Protein AF-A0A416VU98-F1 (afdb_monomer_lite)

pLDDT: mean 86.97, std 13.3, range [43.5, 97.88]

Foldseek 3Di:
DVVVVVVVCVVPHDPCLVVFFDDKDKDKDADCDDPRHRFIKIKIFGAGDVVVDAFCDRTQKIWIAGPVPRDTAKIAGSNGDIDGPVRSVVVVVVVVVVVVVVPPPPPDPDDD

Sequence (112 aa):
MLESAKKIILEFGDERYYTEHINVKISRIISPEGANKGRAFYKLTYEYDTTKYKLEWNYLVEVYFWEDTGAIEYIAFGNGSSLAKENMEAIRDKQKKKNFVSKVPFKSFLNK

Secondary structure (DSSP, 8-state):
-HHHHHHHHHHHS-THHHHHEEEEEEEEEE--SSTTTT-EEEEEEEEE-TTT---SSSSSEEEEEETTT--EEEEEETTS-EEEHHHHHHHHHHHHHHHHHHHS-STTS---

Structure (mmCIF, N/CA/C/O backbone):
data_AF-A0A416VU98-F1
#
_entry.id   AF-A0A416VU98-F1
#
loop_
_atom_site.group_PDB
_atom_site.id
_atom_site.type_symbol
_atom_site.label_atom_id
_atom_site.label_alt_id
_atom_site.label_comp_id
_atom_site.label_asym_id
_atom_site.label_entity_id
_atom_site.label_seq_id
_atom_site.pdbx_PDB_ins_code
_atom_site.Cartn_x
_atom_site.Cartn_y
_atom_site.Cartn_z
_atom_site.occupancy
_atom_site.B_iso_or_equiv
_atom_site.auth_seq_id
_atom_site.auth_comp_id
_atom_site.auth_asym_id
_atom_site.auth_atom_id
_atom_site.pdbx_PDB_model_num
ATOM 1 N N . MET A 1 1 ? -5.023 -6.680 -6.941 1.00 87.69 1 MET A N 1
ATOM 2 C CA . MET A 1 1 ? -4.583 -5.467 -6.218 1.00 87.69 1 MET A CA 1
ATOM 3 C C . MET A 1 1 ? -5.320 -5.292 -4.893 1.00 87.69 1 MET A C 1
ATOM 5 O O . MET A 1 1 ? -4.685 -5.497 -3.872 1.00 87.69 1 MET A O 1
ATOM 9 N N . LEU A 1 2 ? -6.632 -5.006 -4.873 1.00 90.44 2 LEU A N 1
ATOM 10 C CA . LEU A 1 2 ? -7.385 -4.798 -3.618 1.00 90.44 2 LEU A CA 1
ATOM 11 C C . LEU A 1 2 ? -7.318 -5.994 -2.652 1.00 90.44 2 LEU A C 1
ATOM 13 O O . LEU A 1 2 ? -7.036 -5.809 -1.475 1.00 90.44 2 LEU A O 1
ATOM 17 N N . GLU A 1 3 ? -7.490 -7.222 -3.143 1.00 90.50 3 GLU A N 1
ATOM 18 C CA . GLU A 1 3 ? -7.363 -8.426 -2.301 1.00 90.50 3 GLU A CA 1
ATOM 19 C C . GLU A 1 3 ? -5.934 -8.638 -1.775 1.00 90.50 3 GLU A C 1
ATOM 21 O O . GLU A 1 3 ? -5.725 -9.034 -0.630 1.00 90.50 3 GLU A O 1
ATOM 26 N N . SER A 1 4 ? -4.926 -8.307 -2.583 1.00 91.94 4 SER A N 1
ATOM 27 C CA . SER A 1 4 ? -3.522 -8.340 -2.165 1.00 91.94 4 SER A CA 1
ATOM 28 C C . SER A 1 4 ? -3.235 -7.294 -1.079 1.00 91.94 4 SER A C 1
ATOM 30 O O . SER A 1 4 ? -2.534 -7.606 -0.119 1.00 91.94 4 SER A O 1
ATOM 32 N N . ALA A 1 5 ? -3.813 -6.089 -1.199 1.00 91.38 5 ALA A N 1
ATOM 33 C CA . ALA A 1 5 ? -3.762 -5.046 -0.172 1.00 91.38 5 ALA A CA 1
ATOM 34 C C . ALA A 1 5 ? -4.404 -5.529 1.136 1.00 91.38 5 ALA A C 1
ATOM 36 O O . ALA A 1 5 ? -3.772 -5.502 2.184 1.00 91.38 5 ALA A O 1
ATOM 37 N N . LYS A 1 6 ? -5.625 -6.063 1.078 1.00 89.69 6 LYS A N 1
ATOM 38 C CA . LYS A 1 6 ? -6.308 -6.625 2.253 1.00 89.69 6 LYS A CA 1
ATOM 39 C C . LYS A 1 6 ? -5.448 -7.658 2.982 1.00 89.69 6 LYS A C 1
ATOM 41 O O . LYS A 1 6 ? -5.270 -7.585 4.198 1.00 89.69 6 LYS A O 1
ATOM 46 N N . LYS A 1 7 ? -4.859 -8.591 2.229 1.00 90.56 7 LYS A N 1
ATOM 47 C CA . LYS A 1 7 ? -4.010 -9.646 2.788 1.00 90.56 7 LYS A CA 1
ATOM 48 C C . LYS A 1 7 ? -2.762 -9.092 3.476 1.00 90.56 7 LYS A C 1
ATOM 50 O O . LYS A 1 7 ? -2.456 -9.530 4.578 1.00 90.56 7 LYS A O 1
ATOM 55 N N . ILE A 1 8 ? -2.054 -8.145 2.852 1.00 91.31 8 ILE A N 1
ATOM 56 C CA . ILE A 1 8 ? -0.831 -7.581 3.445 1.00 91.31 8 ILE A CA 1
ATOM 57 C C . ILE A 1 8 ? -1.142 -6.762 4.701 1.00 91.31 8 ILE A C 1
ATOM 59 O O . ILE A 1 8 ? -0.391 -6.800 5.671 1.00 91.31 8 ILE A O 1
ATOM 63 N N . ILE A 1 9 ? -2.284 -6.076 4.711 1.00 91.25 9 ILE A N 1
ATOM 64 C CA . ILE A 1 9 ? -2.717 -5.271 5.849 1.00 91.25 9 ILE A CA 1
ATOM 65 C C . ILE A 1 9 ? -3.070 -6.161 7.039 1.00 91.25 9 ILE A C 1
ATOM 67 O O . ILE A 1 9 ? -2.660 -5.853 8.149 1.00 91.25 9 ILE A O 1
ATOM 71 N N . LEU A 1 10 ? -3.742 -7.294 6.815 1.00 88.25 10 LEU A N 1
ATOM 72 C CA . LEU A 1 10 ? -3.984 -8.293 7.867 1.00 88.25 10 LEU A CA 1
ATOM 73 C C . LEU A 1 10 ? -2.704 -8.918 8.407 1.00 88.25 10 LEU A C 1
ATOM 75 O O . LEU A 1 10 ? -2.643 -9.307 9.567 1.00 88.25 10 LEU A O 1
ATOM 79 N N . GLU A 1 11 ? -1.711 -9.092 7.543 1.00 90.56 11 GLU A N 1
ATOM 80 C CA . GLU A 1 11 ? -0.481 -9.781 7.907 1.00 90.56 11 GLU A CA 1
ATOM 81 C C . GLU A 1 11 ? 0.426 -8.925 8.802 1.00 90.56 11 GLU A C 1
ATOM 83 O O . GLU A 1 11 ? 1.089 -9.464 9.687 1.00 90.56 11 GLU A O 1
ATOM 88 N N . PHE A 1 12 ? 0.463 -7.609 8.571 1.00 89.38 12 PHE A N 1
ATOM 89 C CA . PHE A 1 12 ? 1.406 -6.697 9.232 1.00 89.38 12 PHE A CA 1
ATOM 90 C C . PHE A 1 12 ? 0.757 -5.597 10.073 1.00 89.38 12 PHE A C 1
ATOM 92 O O . PHE A 1 12 ? 1.444 -4.957 10.867 1.00 89.38 12 PHE A O 1
ATOM 99 N N . GLY A 1 13 ? -0.530 -5.347 9.866 1.00 81.19 13 GLY A N 1
ATOM 100 C CA . GLY A 1 13 ? -1.290 -4.297 10.520 1.00 81.19 13 GLY A CA 1
ATOM 101 C C . GLY A 1 13 ? -2.240 -4.819 11.585 1.00 81.19 13 GLY A C 1
ATOM 102 O O . GLY A 1 13 ? -2.148 -5.948 12.058 1.00 81.19 13 GLY A O 1
ATOM 103 N N . ASP A 1 14 ? -3.164 -3.945 11.956 1.00 71.00 14 ASP A N 1
ATOM 104 C CA . ASP A 1 14 ? -4.186 -4.185 12.966 1.00 71.00 14 ASP A CA 1
ATOM 105 C C . ASP A 1 14 ? -5.558 -4.387 12.296 1.00 71.00 14 ASP A C 1
ATOM 107 O O . ASP A 1 14 ? -5.850 -3.791 11.253 1.00 71.00 14 ASP A O 1
ATOM 111 N N . GLU A 1 15 ? -6.410 -5.216 12.901 1.00 71.94 15 GLU A N 1
ATOM 112 C CA . GLU A 1 15 ? -7.771 -5.503 12.437 1.00 71.94 15 GLU A CA 1
ATOM 113 C C . GLU A 1 15 ? -8.665 -4.261 12.314 1.00 71.94 15 GLU A C 1
ATOM 115 O O . GLU A 1 15 ? -9.572 -4.266 11.477 1.00 71.94 15 GLU A O 1
ATOM 120 N N . ARG A 1 16 ? -8.368 -3.180 13.057 1.00 70.12 16 ARG A N 1
ATOM 121 C CA . ARG A 1 16 ? -9.046 -1.869 12.966 1.00 70.12 16 ARG A CA 1
ATOM 122 C C . ARG A 1 16 ? -9.163 -1.350 11.536 1.00 70.12 16 ARG A C 1
ATOM 124 O O . ARG A 1 16 ? -10.104 -0.637 11.203 1.00 70.12 16 ARG A O 1
ATOM 131 N N . TYR A 1 17 ? -8.255 -1.764 10.655 1.00 70.25 17 TYR A N 1
ATOM 132 C CA . TYR A 1 17 ? -8.371 -1.509 9.226 1.00 70.25 17 TYR A CA 1
ATOM 133 C C . TYR A 1 17 ? -9.724 -1.945 8.623 1.00 70.25 17 TYR A C 1
ATOM 135 O O . TYR A 1 17 ? -10.297 -1.216 7.816 1.00 70.25 17 TYR A O 1
ATOM 143 N N . TYR A 1 18 ? -10.269 -3.106 8.995 1.00 64.75 18 TYR A N 1
ATOM 144 C CA . TYR A 1 18 ? -11.523 -3.612 8.417 1.00 64.75 18 TYR A CA 1
ATOM 145 C C . TYR A 1 18 ? -12.760 -2.939 8.986 1.00 64.75 18 TYR A C 1
ATOM 147 O O . TYR A 1 18 ? -13.757 -2.819 8.279 1.00 64.75 18 TYR A O 1
ATOM 155 N N . THR A 1 19 ? -12.703 -2.528 10.247 1.00 76.56 19 THR A N 1
ATOM 156 C CA . THR A 1 19 ? -13.858 -1.995 10.970 1.00 76.56 19 THR A CA 1
ATOM 157 C C . THR A 1 19 ? -13.977 -0.479 10.854 1.00 76.56 19 THR A C 1
ATOM 159 O O . THR A 1 19 ? -15.075 0.047 11.023 1.00 76.56 19 THR A O 1
ATOM 162 N N . GLU A 1 20 ? -12.882 0.224 10.545 1.00 81.88 20 GLU A N 1
ATOM 163 C CA . GLU A 1 20 ? -12.838 1.689 10.609 1.00 81.88 20 GLU A CA 1
ATOM 164 C C . GLU A 1 20 ? -12.540 2.385 9.274 1.00 81.88 20 GLU A C 1
ATOM 166 O O . GLU A 1 20 ? -12.688 3.609 9.196 1.00 81.88 20 GLU A O 1
ATOM 171 N N . HIS A 1 21 ? -12.154 1.657 8.215 1.00 84.06 21 HIS A N 1
ATOM 172 C CA . HIS A 1 21 ? -11.996 2.296 6.907 1.00 84.06 21 HIS A CA 1
ATOM 173 C C . HIS A 1 21 ? -13.354 2.737 6.354 1.00 84.06 21 HIS A C 1
ATOM 175 O O . HIS A 1 21 ? -14.331 1.989 6.372 1.00 84.06 21 HIS A O 1
ATOM 181 N N . ILE A 1 22 ? -13.403 3.957 5.826 1.00 89.56 22 ILE A N 1
ATOM 182 C CA . ILE A 1 22 ? -14.635 4.546 5.281 1.00 89.56 22 ILE A CA 1
ATOM 183 C C . ILE A 1 22 ? -14.639 4.576 3.753 1.00 89.56 22 ILE A C 1
ATOM 185 O O . ILE A 1 22 ? -15.699 4.633 3.135 1.00 89.56 22 ILE A O 1
ATOM 189 N N . ASN A 1 23 ? -13.455 4.562 3.138 1.00 92.12 23 ASN A N 1
ATOM 190 C CA . ASN A 1 23 ? -13.295 4.680 1.696 1.00 92.12 23 ASN A CA 1
ATOM 191 C C . ASN A 1 23 ? -11.914 4.180 1.245 1.00 92.12 23 ASN A C 1
ATOM 193 O O . ASN A 1 23 ? -10.969 4.118 2.036 1.00 92.12 23 ASN A O 1
ATOM 197 N N . VAL A 1 24 ? -11.796 3.864 -0.046 1.00 93.62 24 VAL A N 1
ATOM 198 C CA . VAL A 1 24 ? -10.537 3.493 -0.697 1.00 93.62 24 VAL A CA 1
ATOM 199 C C . VAL A 1 24 ? -10.340 4.356 -1.936 1.00 93.62 24 VAL A C 1
ATOM 201 O O . VAL A 1 24 ? -11.097 4.262 -2.901 1.00 93.62 24 VAL A O 1
ATOM 204 N N . LYS A 1 25 ? -9.288 5.173 -1.937 1.00 96.31 25 LYS A N 1
ATOM 205 C CA . LYS A 1 25 ? -8.860 5.944 -3.107 1.00 96.31 25 LYS A CA 1
ATOM 206 C C . LYS A 1 25 ? -7.722 5.226 -3.811 1.00 96.31 25 LYS A C 1
ATOM 208 O O . LYS A 1 25 ? -6.776 4.776 -3.173 1.00 96.31 25 LYS A O 1
ATOM 213 N N . ILE A 1 26 ? -7.797 5.149 -5.135 1.00 97.00 26 ILE A N 1
ATOM 214 C CA . ILE A 1 26 ? -6.750 4.560 -5.972 1.00 97.00 26 ILE A CA 1
ATOM 215 C C . ILE A 1 26 ? -6.186 5.666 -6.852 1.00 97.00 26 ILE A C 1
ATOM 217 O O . ILE A 1 26 ? -6.923 6.310 -7.592 1.00 97.00 26 ILE A O 1
ATOM 221 N N . SER A 1 27 ? -4.880 5.893 -6.766 1.00 97.69 27 SER A N 1
ATOM 222 C CA . SER A 1 27 ? -4.163 6.854 -7.605 1.00 97.69 27 SER A CA 1
ATOM 223 C C . SER A 1 27 ? -3.079 6.139 -8.395 1.00 97.69 27 SER A C 1
ATOM 225 O O . SER A 1 27 ? -2.284 5.401 -7.821 1.00 97.69 27 SER A O 1
ATOM 227 N N . ARG A 1 28 ? -3.025 6.373 -9.706 1.00 97.38 28 ARG A N 1
ATOM 228 C CA . ARG A 1 28 ? -1.908 5.942 -10.551 1.00 97.38 28 ARG A CA 1
ATOM 229 C C . ARG A 1 28 ? -0.883 7.067 -10.618 1.00 97.38 28 ARG A C 1
ATOM 231 O O . ARG A 1 28 ? -1.240 8.193 -10.954 1.00 97.38 28 ARG A O 1
ATOM 238 N N . ILE A 1 29 ? 0.372 6.770 -10.307 1.00 97.56 29 ILE A N 1
ATOM 239 C CA . ILE A 1 29 ? 1.450 7.756 -10.206 1.00 97.56 29 ILE A CA 1
ATOM 240 C C . ILE A 1 29 ? 2.631 7.274 -11.048 1.00 97.56 29 ILE A C 1
ATOM 242 O O . ILE A 1 29 ? 2.991 6.100 -11.007 1.00 97.56 29 ILE A O 1
ATOM 246 N N . ILE A 1 30 ? 3.234 8.179 -11.819 1.00 97.44 30 ILE A N 1
ATOM 247 C CA . ILE A 1 30 ? 4.507 7.925 -12.500 1.00 97.44 30 ILE A CA 1
ATOM 248 C C . ILE A 1 30 ? 5.632 8.348 -11.563 1.00 97.44 30 ILE A C 1
ATOM 250 O O . ILE A 1 30 ? 5.641 9.484 -11.093 1.00 97.44 30 ILE A O 1
ATOM 254 N N . SER A 1 31 ? 6.572 7.445 -11.295 1.00 94.31 31 SER A N 1
ATOM 255 C CA . SER A 1 31 ? 7.755 7.733 -10.490 1.00 94.31 31 SER A CA 1
ATOM 256 C C . SER A 1 31 ? 8.551 8.878 -11.139 1.00 94.31 31 SER A C 1
ATOM 258 O O . SER A 1 31 ? 9.005 8.733 -12.281 1.00 94.31 31 SER A O 1
ATOM 260 N N . PRO A 1 32 ? 8.693 10.032 -10.463 1.00 92.56 32 PRO A N 1
ATOM 261 C CA . PRO A 1 32 ? 9.261 11.227 -11.083 1.00 92.56 32 PRO A CA 1
ATOM 262 C C . PRO A 1 32 ? 10.796 11.192 -11.150 1.00 92.56 32 PRO A C 1
ATOM 264 O O . PRO A 1 32 ? 11.394 11.848 -12.007 1.00 92.56 32 PRO A O 1
ATOM 267 N N . GLU A 1 33 ? 11.443 10.410 -10.282 1.00 92.06 33 GLU A N 1
ATOM 268 C CA . GLU A 1 33 ? 12.893 10.408 -10.086 1.00 92.06 33 GLU A CA 1
ATOM 269 C C . GLU A 1 33 ? 13.426 9.079 -9.517 1.00 92.06 33 GLU A C 1
ATOM 271 O O . GLU A 1 33 ? 12.666 8.167 -9.192 1.00 92.06 33 GLU A O 1
ATOM 276 N N . GLY A 1 34 ? 14.755 8.967 -9.417 1.00 92.31 34 GLY A N 1
ATOM 277 C CA . GLY A 1 34 ? 15.447 7.783 -8.900 1.00 92.31 34 GLY A CA 1
ATOM 278 C C . GLY A 1 34 ? 15.566 6.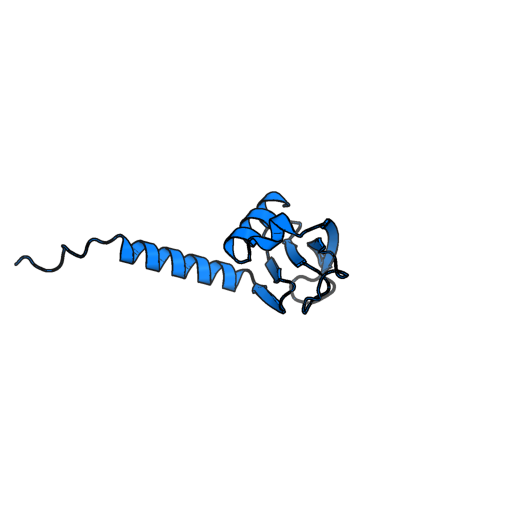631 -9.903 1.00 92.31 34 GLY A C 1
ATOM 279 O O . GLY A 1 34 ? 15.296 6.779 -11.095 1.00 92.31 34 GLY A O 1
ATOM 280 N N . ALA A 1 35 ? 15.975 5.457 -9.410 1.00 92.62 35 ALA A N 1
ATOM 281 C CA . ALA A 1 35 ? 16.205 4.261 -10.232 1.00 92.62 35 ALA A CA 1
ATOM 282 C C . ALA A 1 35 ? 14.938 3.741 -10.939 1.00 92.62 35 ALA A C 1
ATOM 284 O O . ALA A 1 35 ? 15.031 3.037 -11.939 1.00 92.62 35 ALA A O 1
ATOM 285 N N . ASN A 1 36 ? 13.757 4.112 -10.435 1.00 92.56 36 ASN A N 1
ATOM 286 C CA . ASN A 1 36 ? 12.463 3.723 -10.990 1.00 92.56 36 ASN A CA 1
ATOM 287 C C . ASN A 1 36 ? 11.799 4.832 -11.822 1.00 92.56 36 ASN A C 1
ATOM 289 O O . ASN A 1 36 ? 10.627 4.694 -12.170 1.00 92.56 36 ASN A O 1
ATOM 293 N N . LYS A 1 37 ? 12.514 5.917 -12.157 1.00 96.12 37 LYS A N 1
ATOM 294 C CA . LYS A 1 37 ? 11.968 7.042 -12.928 1.00 96.12 37 LYS A CA 1
ATOM 295 C C . LYS A 1 37 ? 11.238 6.566 -14.189 1.00 96.12 37 LYS A C 1
ATOM 297 O O . LYS A 1 37 ? 11.767 5.784 -14.973 1.00 96.12 37 LYS A O 1
ATOM 302 N N . GLY A 1 38 ? 10.024 7.072 -14.392 1.00 96.62 38 GLY A N 1
ATOM 303 C CA . GLY A 1 38 ? 9.166 6.720 -15.525 1.00 96.62 38 GLY A CA 1
ATOM 304 C C . GLY A 1 38 ? 8.347 5.440 -15.334 1.00 96.62 38 GLY A C 1
ATOM 305 O O . GLY A 1 38 ? 7.389 5.235 -16.077 1.00 96.62 38 GLY A O 1
ATOM 306 N N . ARG A 1 39 ? 8.645 4.609 -14.324 1.00 96.75 39 ARG A N 1
ATOM 307 C CA . ARG A 1 39 ? 7.787 3.469 -13.966 1.00 96.75 39 ARG A CA 1
ATOM 308 C C . ARG A 1 39 ? 6.550 3.949 -13.222 1.00 96.75 39 ARG A C 1
ATOM 310 O O . ARG A 1 39 ? 6.608 4.873 -12.411 1.00 96.75 39 ARG A O 1
ATOM 317 N N . ALA A 1 40 ? 5.427 3.304 -13.495 1.00 97.75 40 ALA A N 1
ATOM 318 C CA . ALA A 1 40 ? 4.157 3.605 -12.862 1.00 97.75 40 ALA A CA 1
ATOM 319 C C . ALA A 1 40 ? 3.914 2.718 -11.638 1.00 97.75 40 ALA A C 1
ATOM 321 O O . ALA A 1 40 ? 4.256 1.533 -11.627 1.00 97.75 40 ALA A O 1
ATOM 322 N N . PHE A 1 41 ? 3.260 3.283 -10.631 1.00 97.12 41 PHE A N 1
ATOM 323 C CA . PHE A 1 41 ? 2.773 2.557 -9.469 1.00 97.12 41 PHE A CA 1
ATOM 324 C C . PHE A 1 41 ? 1.362 3.018 -9.093 1.00 97.12 41 PHE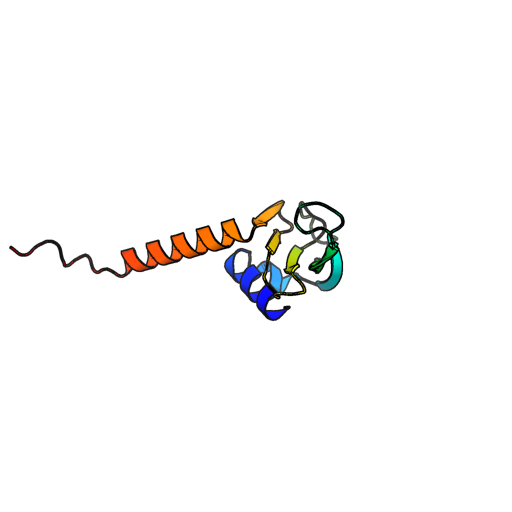 A C 1
ATOM 326 O O . PHE A 1 41 ? 0.959 4.153 -9.357 1.00 97.12 41 PHE A O 1
ATOM 333 N N . TYR A 1 42 ? 0.599 2.125 -8.473 1.00 97.88 42 TYR A N 1
ATOM 334 C CA . TYR A 1 42 ? -0.682 2.431 -7.855 1.00 97.88 42 TYR A CA 1
ATOM 335 C C . TYR A 1 42 ? -0.488 2.689 -6.366 1.00 97.88 42 TYR A C 1
ATOM 337 O O . TYR A 1 42 ? 0.112 1.877 -5.664 1.00 97.88 42 TYR A O 1
ATOM 345 N N . LYS A 1 43 ? -1.049 3.795 -5.882 1.00 97.62 43 LYS A N 1
ATOM 346 C CA . LYS A 1 43 ? -1.210 4.099 -4.464 1.00 97.62 43 LYS A CA 1
ATOM 347 C C . LYS A 1 43 ? -2.663 3.869 -4.066 1.00 97.62 43 LYS A C 1
ATOM 349 O O . LYS A 1 43 ? -3.561 4.513 -4.611 1.00 97.62 43 LYS A O 1
ATOM 354 N N . LEU A 1 44 ? -2.884 2.9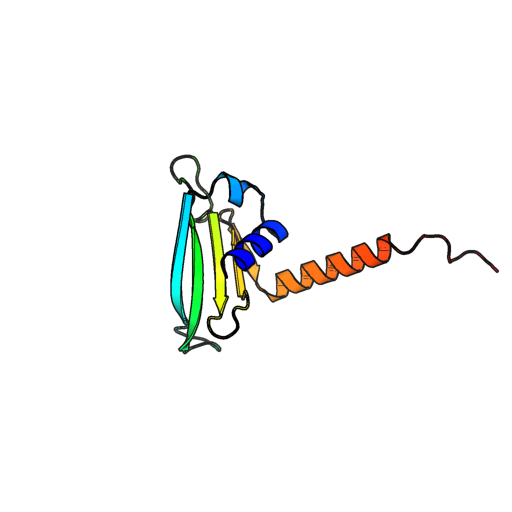58 -3.128 1.00 96.75 44 LEU A N 1
ATOM 355 C CA . LEU A 1 44 ? -4.179 2.707 -2.504 1.00 96.75 44 LEU A CA 1
ATOM 356 C C . LEU A 1 44 ? -4.188 3.403 -1.154 1.00 96.75 44 LEU A C 1
ATOM 358 O O . LEU A 1 44 ? -3.440 2.996 -0.273 1.00 96.75 44 LEU A O 1
ATOM 362 N N . THR A 1 45 ? -5.036 4.410 -0.991 1.00 95.94 45 THR A N 1
ATOM 363 C CA . THR A 1 45 ? -5.216 5.138 0.265 1.00 95.94 45 THR A CA 1
ATOM 364 C C . THR A 1 45 ? -6.535 4.719 0.895 1.00 95.94 45 THR A C 1
ATOM 366 O O . THR A 1 45 ? -7.608 4.990 0.356 1.00 95.94 45 THR A O 1
ATOM 369 N N . TYR A 1 46 ? -6.445 4.054 2.038 1.00 94.00 46 TYR A N 1
ATOM 370 C CA . TYR A 1 46 ? -7.577 3.698 2.878 1.00 94.00 46 TYR A CA 1
ATOM 371 C C . TYR A 1 46 ? -7.817 4.824 3.872 1.00 94.00 46 TYR A C 1
ATOM 373 O O . TYR A 1 46 ? -6.955 5.144 4.690 1.00 94.00 46 TYR A O 1
ATOM 381 N N . GLU A 1 47 ? -8.978 5.455 3.766 1.00 93.81 47 GLU A N 1
ATOM 382 C CA . GLU A 1 47 ? -9.347 6.616 4.571 1.00 93.81 47 GLU A CA 1
ATOM 383 C C . GLU A 1 47 ? -10.043 6.176 5.861 1.00 93.81 47 GLU A C 1
ATOM 385 O O . GLU A 1 47 ? -10.698 5.134 5.894 1.00 93.81 47 GLU A O 1
ATOM 390 N N . TYR A 1 48 ? -9.933 6.997 6.903 1.00 92.38 48 TYR A N 1
ATOM 391 C CA . TYR A 1 48 ? -10.676 6.857 8.156 1.00 92.38 48 TYR A CA 1
ATOM 392 C C . TYR A 1 48 ? -11.398 8.165 8.481 1.00 92.38 48 TYR A C 1
ATOM 394 O O . TYR A 1 48 ? -11.116 9.213 7.895 1.00 92.38 48 TYR A O 1
ATOM 402 N N . ASP A 1 49 ? -12.328 8.099 9.426 1.00 91.12 49 ASP A N 1
ATOM 403 C CA . ASP A 1 49 ? -13.013 9.276 9.945 1.00 91.12 49 ASP A CA 1
ATOM 404 C C . ASP A 1 49 ? -12.098 10.070 10.896 1.00 91.12 49 ASP A C 1
ATOM 406 O O . ASP A 1 49 ? -11.998 9.782 12.091 1.00 91.12 49 ASP A O 1
ATOM 410 N N . THR A 1 50 ? -11.447 11.101 10.353 1.00 89.12 50 THR A N 1
ATOM 411 C CA . THR A 1 50 ? -10.534 12.000 11.082 1.00 89.12 50 THR A CA 1
ATOM 412 C C . THR A 1 50 ? -11.228 12.853 12.150 1.00 89.12 50 THR A C 1
ATOM 414 O O . THR A 1 50 ? -10.553 13.536 12.923 1.00 89.12 50 THR A O 1
ATOM 417 N N . THR A 1 51 ? -12.566 12.839 12.217 1.00 91.50 51 THR A N 1
ATOM 418 C CA . THR A 1 51 ? -13.321 13.538 13.267 1.00 91.50 51 THR A CA 1
ATOM 419 C C . THR A 1 51 ? -13.374 12.747 14.574 1.00 91.50 51 THR A C 1
ATOM 421 O O . THR A 1 51 ? -13.531 13.347 15.637 1.00 91.50 51 THR A O 1
ATOM 424 N N . LYS A 1 52 ? -13.199 11.417 14.523 1.00 88.50 52 LYS A N 1
ATOM 425 C CA . LYS A 1 52 ? -13.245 10.538 15.705 1.00 88.50 52 LYS A CA 1
ATOM 426 C C . LYS A 1 52 ? -11.939 10.532 16.483 1.00 88.50 52 LYS A C 1
ATOM 428 O O . LYS A 1 52 ? -11.946 10.531 17.711 1.00 88.50 52 LYS A O 1
ATOM 433 N N . TYR A 1 53 ? -10.822 10.494 15.771 1.00 86.69 53 TYR A N 1
ATOM 434 C CA . TYR A 1 53 ? -9.482 10.522 16.339 1.00 86.69 53 TYR A CA 1
ATOM 435 C C . TYR A 1 53 ? -8.492 11.026 15.292 1.00 86.69 53 TYR A C 1
ATOM 437 O O . TYR A 1 53 ? -8.830 11.176 14.120 1.00 86.69 53 TYR A O 1
ATOM 445 N N . LYS A 1 54 ? -7.260 11.302 15.724 1.00 89.06 54 LYS A N 1
ATOM 446 C CA . LYS A 1 54 ? -6.159 11.652 14.831 1.00 89.06 54 LYS A CA 1
ATOM 447 C C . LYS A 1 54 ? -5.086 10.582 14.887 1.00 89.06 54 LYS A C 1
ATOM 449 O O . LYS A 1 54 ? -4.715 10.113 15.960 1.00 89.06 54 LYS A O 1
ATOM 454 N N . LEU A 1 55 ? -4.613 10.223 13.711 1.00 89.62 55 LEU A N 1
ATOM 455 C CA . LEU A 1 55 ? -3.438 9.407 13.480 1.00 89.62 55 LEU A CA 1
ATOM 456 C C . LEU A 1 55 ? -2.250 10.315 13.136 1.00 89.62 55 LEU A C 1
ATOM 458 O O . LEU A 1 55 ? -2.439 11.491 12.824 1.00 89.62 55 LEU A O 1
ATOM 462 N N . GLU A 1 56 ? -1.040 9.762 13.186 1.00 92.00 56 GLU A N 1
ATOM 463 C CA . GLU A 1 56 ? 0.181 10.460 12.758 1.00 92.00 56 GLU A CA 1
ATOM 464 C C . GLU A 1 56 ? 0.067 10.887 11.287 1.00 92.00 56 GLU A C 1
ATOM 466 O O . GLU A 1 56 ? 0.444 11.996 10.909 1.00 92.00 56 GLU A O 1
ATOM 471 N N . TRP A 1 57 ? -0.524 10.025 10.454 1.00 91.56 57 TRP A N 1
ATOM 472 C CA . TRP A 1 57 ? -0.825 10.316 9.057 1.00 91.56 57 TRP A CA 1
ATOM 473 C C . TRP A 1 57 ? -2.332 10.434 8.819 1.00 91.56 57 TRP A C 1
ATOM 475 O O . TRP A 1 57 ? -3.144 9.735 9.420 1.00 91.56 57 TRP A O 1
ATOM 485 N N . ASN A 1 58 ? -2.729 11.307 7.887 1.00 91.94 58 ASN A N 1
ATOM 486 C CA . ASN A 1 58 ? -4.137 11.583 7.560 1.00 91.94 58 ASN A CA 1
ATOM 487 C C . ASN A 1 58 ? -4.794 10.488 6.690 1.00 91.94 58 ASN A C 1
ATOM 489 O O . ASN A 1 58 ? -5.625 10.772 5.831 1.00 91.94 58 ASN A O 1
ATOM 493 N N . TYR A 1 59 ? -4.411 9.234 6.903 1.00 92.62 59 TYR A N 1
ATOM 494 C CA . TYR A 1 59 ? -4.983 8.043 6.290 1.00 92.62 59 TYR A CA 1
ATOM 495 C C . TYR A 1 59 ? -4.850 6.866 7.256 1.00 92.62 59 TYR A C 1
ATOM 497 O O . TYR A 1 59 ? -3.986 6.865 8.129 1.00 92.62 59 TYR A O 1
ATOM 505 N N . LEU A 1 60 ? -5.690 5.846 7.089 1.00 92.38 60 LEU A N 1
ATOM 506 C CA . LEU A 1 60 ? -5.621 4.632 7.897 1.00 92.38 60 LEU A CA 1
ATOM 507 C C . LEU A 1 60 ? -4.457 3.756 7.448 1.00 92.38 60 LEU A C 1
ATOM 509 O O . LEU A 1 60 ? -3.649 3.317 8.263 1.00 92.38 60 LEU A O 1
ATOM 513 N N . VAL A 1 61 ? -4.376 3.519 6.138 1.00 94.38 61 VAL A N 1
ATOM 514 C CA . VAL A 1 61 ? -3.306 2.751 5.501 1.00 94.38 61 VAL A CA 1
ATOM 515 C C . VAL A 1 61 ? -3.076 3.265 4.084 1.00 94.38 61 VAL A C 1
ATOM 517 O O . VAL A 1 61 ? -4.034 3.524 3.357 1.00 94.38 61 VAL A O 1
ATOM 520 N N . GLU A 1 62 ? -1.822 3.329 3.653 1.00 95.94 62 GLU A N 1
ATOM 521 C CA . GLU A 1 62 ? -1.464 3.399 2.240 1.00 95.94 62 GLU A CA 1
ATOM 522 C C . GLU A 1 62 ? -0.699 2.152 1.792 1.00 95.94 62 GLU A C 1
ATOM 524 O O . GLU A 1 62 ? 0.194 1.671 2.489 1.00 95.94 62 GLU A O 1
ATOM 529 N N . VAL A 1 63 ? -1.038 1.632 0.611 1.00 96.50 63 VAL A N 1
ATOM 530 C CA . VAL A 1 63 ? -0.344 0.497 -0.014 1.00 96.50 63 VAL A CA 1
ATOM 531 C C . VAL A 1 63 ? 0.081 0.867 -1.427 1.00 96.50 63 VAL A C 1
ATOM 533 O O . VAL A 1 63 ? -0.715 1.386 -2.210 1.00 96.50 63 VAL A O 1
ATOM 536 N N . TYR A 1 64 ? 1.332 0.566 -1.757 1.00 97.12 64 TYR A N 1
ATOM 537 C CA . TYR A 1 64 ? 1.966 0.936 -3.015 1.00 97.12 64 TYR A CA 1
ATOM 538 C C . TYR A 1 64 ? 2.278 -0.317 -3.835 1.00 97.12 64 TYR A C 1
ATOM 540 O O . TYR A 1 64 ? 2.932 -1.241 -3.346 1.00 97.12 64 TYR A O 1
ATOM 548 N N . PHE A 1 65 ? 1.815 -0.336 -5.084 1.00 96.44 65 PHE A N 1
ATOM 549 C CA . PHE A 1 65 ? 1.979 -1.443 -6.024 1.00 96.44 65 PHE A CA 1
ATOM 550 C C . PHE A 1 65 ? 2.679 -0.975 -7.285 1.00 96.44 65 PHE A C 1
ATOM 552 O O . PHE A 1 65 ? 2.239 -0.001 -7.885 1.00 96.44 65 PHE A O 1
ATOM 559 N N . TRP A 1 66 ? 3.663 -1.714 -7.774 1.00 96.50 66 TRP A N 1
ATOM 560 C CA . TRP A 1 66 ? 4.140 -1.504 -9.137 1.00 96.50 66 TRP A CA 1
ATOM 561 C C . TRP A 1 66 ? 3.058 -1.890 -10.153 1.00 96.50 66 TRP A C 1
ATOM 563 O O . TRP A 1 66 ? 2.448 -2.952 -10.032 1.00 96.50 66 TRP A O 1
ATOM 573 N N . GLU A 1 67 ? 2.807 -1.036 -11.150 1.00 96.38 67 GLU A N 1
ATOM 574 C CA . GLU A 1 67 ? 1.777 -1.292 -12.169 1.00 96.38 67 GLU A CA 1
ATOM 575 C C . GLU A 1 67 ? 2.118 -2.507 -13.039 1.00 96.38 67 GLU A C 1
ATOM 577 O O . GLU A 1 67 ? 1.246 -3.313 -13.346 1.00 96.38 67 GLU A O 1
ATOM 582 N N . ASP A 1 68 ? 3.386 -2.637 -13.422 1.00 95.44 68 ASP A N 1
ATOM 583 C CA . ASP A 1 68 ? 3.864 -3.644 -14.372 1.00 95.44 68 ASP A CA 1
ATOM 584 C C . ASP A 1 68 ? 3.871 -5.071 -13.803 1.00 95.44 68 ASP A C 1
ATOM 586 O O . ASP A 1 68 ? 3.591 -6.032 -14.515 1.00 95.44 68 ASP A O 1
ATOM 590 N N . THR A 1 69 ? 4.178 -5.216 -12.517 1.00 94.88 69 THR A N 1
ATOM 591 C CA . THR A 1 69 ? 4.325 -6.517 -11.845 1.00 94.88 69 THR A CA 1
ATOM 592 C C . THR A 1 69 ? 3.185 -6.829 -10.883 1.00 94.88 69 THR A C 1
ATOM 594 O O . THR A 1 69 ? 3.021 -7.977 -10.474 1.00 94.88 69 THR A O 1
ATOM 597 N N . GLY A 1 70 ? 2.419 -5.820 -10.459 1.00 92.44 70 GLY A N 1
ATOM 598 C CA . GLY A 1 70 ? 1.457 -5.944 -9.364 1.00 92.44 70 GLY A CA 1
ATOM 599 C C . GLY A 1 70 ? 2.104 -6.226 -8.002 1.00 92.44 70 GLY A C 1
ATOM 600 O O . GLY A 1 70 ? 1.392 -6.563 -7.052 1.00 92.44 70 GLY A O 1
ATOM 601 N N . ALA A 1 71 ? 3.433 -6.120 -7.893 1.00 94.06 71 ALA A N 1
ATOM 602 C CA . ALA A 1 71 ? 4.163 -6.367 -6.658 1.00 94.06 71 ALA A CA 1
ATOM 603 C C . ALA A 1 71 ? 3.954 -5.223 -5.661 1.00 94.06 71 ALA A C 1
ATOM 605 O O . ALA A 1 71 ? 3.980 -4.052 -6.039 1.00 94.06 71 ALA A O 1
ATOM 606 N N . ILE A 1 72 ? 3.776 -5.571 -4.385 1.00 95.31 72 ILE A N 1
ATOM 607 C CA . ILE A 1 72 ? 3.713 -4.597 -3.291 1.00 95.31 72 ILE A CA 1
ATOM 608 C C . ILE A 1 72 ? 5.135 -4.143 -2.978 1.00 95.31 72 ILE A C 1
ATOM 610 O O . ILE A 1 72 ? 5.989 -4.970 -2.660 1.00 95.31 72 ILE A O 1
ATOM 614 N N . GLU A 1 73 ? 5.353 -2.837 -3.043 1.00 95.19 73 GLU A N 1
ATOM 615 C CA . GLU A 1 73 ? 6.639 -2.210 -2.740 1.00 95.19 73 GLU A CA 1
ATOM 616 C C . GLU A 1 73 ? 6.694 -1.721 -1.292 1.00 95.19 73 GLU A C 1
ATOM 618 O O . GLU A 1 73 ? 7.703 -1.866 -0.604 1.00 95.19 73 GLU A O 1
ATOM 623 N N . TYR A 1 74 ? 5.594 -1.139 -0.817 1.00 95.25 74 TYR A N 1
ATOM 624 C CA . TYR A 1 74 ? 5.573 -0.409 0.442 1.00 95.25 74 TYR A CA 1
ATOM 625 C C . TYR A 1 74 ? 4.167 -0.379 1.042 1.00 95.25 74 TYR A C 1
ATOM 627 O O . TYR A 1 74 ? 3.169 -0.275 0.320 1.00 95.2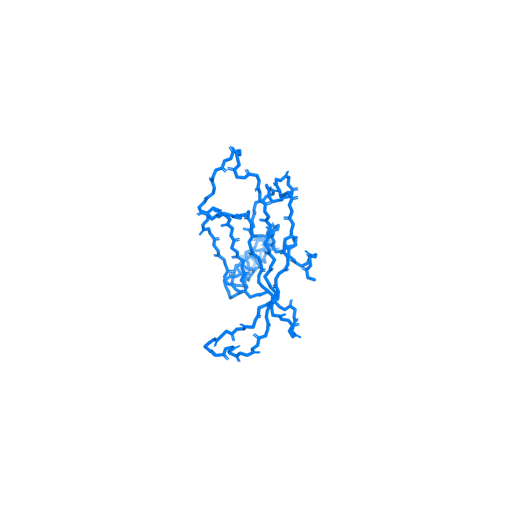5 74 TYR A O 1
ATOM 635 N N . ILE A 1 75 ? 4.097 -0.460 2.368 1.00 95.62 75 ILE A N 1
ATOM 636 C CA . ILE A 1 75 ? 2.883 -0.261 3.161 1.00 95.62 75 ILE A CA 1
ATOM 637 C C . ILE A 1 75 ? 3.162 0.718 4.302 1.00 95.62 75 ILE A C 1
ATOM 639 O O . ILE A 1 75 ? 4.203 0.643 4.955 1.00 95.62 75 ILE A O 1
ATOM 643 N N . ALA A 1 76 ? 2.217 1.620 4.542 1.00 95.19 76 ALA A N 1
ATOM 644 C CA . ALA A 1 76 ? 2.306 2.686 5.528 1.00 95.19 76 ALA A CA 1
ATOM 645 C C . ALA A 1 76 ? 1.016 2.712 6.363 1.00 95.19 76 ALA A C 1
ATOM 647 O O . ALA A 1 76 ? -0.071 2.793 5.797 1.00 95.19 76 ALA A O 1
ATOM 648 N N . PHE A 1 77 ? 1.114 2.641 7.688 1.00 93.44 77 PHE A N 1
ATOM 649 C CA . PHE A 1 77 ? -0.019 2.668 8.611 1.00 93.44 77 PHE A CA 1
ATOM 650 C C . PHE A 1 77 ? -0.157 4.041 9.255 1.00 93.44 77 PHE A C 1
ATOM 652 O O . PHE A 1 77 ? 0.833 4.650 9.646 1.00 93.44 77 PHE A O 1
ATOM 659 N N . GLY A 1 78 ? -1.389 4.509 9.440 1.00 91.81 78 GLY A N 1
ATOM 660 C CA . GLY A 1 78 ? -1.654 5.852 9.948 1.00 91.81 78 GLY A CA 1
ATOM 661 C C . GLY A 1 78 ? -1.015 6.159 11.303 1.00 91.81 78 GLY A C 1
ATOM 662 O O . GLY A 1 78 ? -0.739 7.313 11.597 1.00 91.81 78 GLY A O 1
ATOM 663 N N . ASN A 1 79 ? -0.694 5.149 12.115 1.00 90.44 79 ASN A N 1
ATOM 664 C CA . ASN A 1 79 ? 0.039 5.326 13.374 1.00 90.44 79 ASN A CA 1
ATOM 665 C C . ASN A 1 79 ? 1.528 5.710 13.207 1.00 90.44 79 ASN A C 1
ATOM 667 O O . ASN A 1 79 ? 2.232 5.801 14.210 1.00 90.44 79 ASN A O 1
ATOM 671 N N . GLY A 1 80 ? 2.012 5.892 11.976 1.00 91.25 80 GLY A N 1
ATOM 672 C CA . GLY A 1 80 ? 3.384 6.284 11.660 1.00 91.25 80 GLY A CA 1
ATOM 673 C C . GLY A 1 80 ? 4.326 5.115 11.366 1.00 91.25 80 GLY A C 1
ATOM 674 O O . GLY A 1 80 ? 5.491 5.341 11.039 1.00 91.25 80 GLY A O 1
ATOM 675 N N . SER A 1 81 ? 3.864 3.863 11.470 1.00 91.50 81 SER A N 1
ATOM 676 C CA . SER A 1 81 ? 4.682 2.701 11.121 1.00 91.50 81 SER A CA 1
ATOM 677 C C . SER A 1 81 ? 4.625 2.398 9.624 1.00 91.50 81 SER A C 1
ATOM 679 O O . SER A 1 81 ? 3.625 2.636 8.945 1.00 91.50 81 SER A O 1
ATOM 681 N N . SER A 1 82 ? 5.703 1.837 9.082 1.00 94.31 82 SER A N 1
ATOM 682 C CA . SER A 1 82 ? 5.737 1.409 7.688 1.00 94.31 82 SER A CA 1
ATOM 683 C C . SER A 1 82 ? 6.710 0.268 7.446 1.00 94.31 82 SER A C 1
ATOM 685 O O . SER A 1 82 ? 7.624 0.013 8.232 1.00 94.31 82 SER A O 1
ATOM 687 N N . LEU A 1 83 ? 6.493 -0.443 6.341 1.00 95.56 83 LEU A N 1
ATOM 688 C CA . LEU A 1 83 ? 7.334 -1.548 5.908 1.00 95.56 83 LEU A CA 1
ATOM 689 C C . LEU A 1 83 ? 7.553 -1.478 4.396 1.00 95.56 83 LEU A C 1
ATOM 691 O O . LEU A 1 83 ? 6.607 -1.489 3.609 1.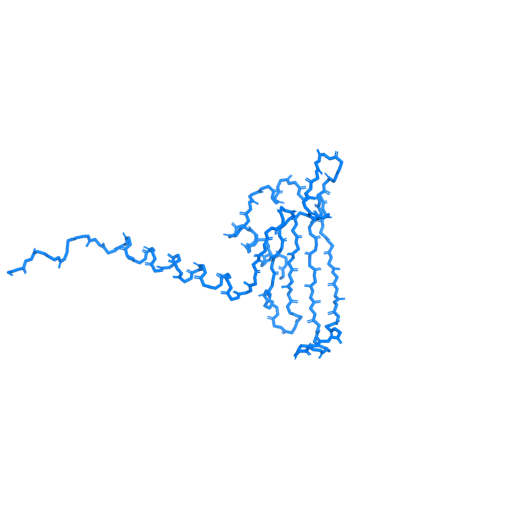00 95.56 83 LEU A O 1
ATOM 695 N N . ALA A 1 84 ? 8.824 -1.463 4.001 1.00 96.06 84 ALA A N 1
ATOM 696 C CA . ALA A 1 84 ? 9.242 -1.768 2.640 1.00 96.06 84 ALA A CA 1
ATOM 697 C C . ALA A 1 84 ? 9.177 -3.280 2.380 1.00 96.06 84 ALA A C 1
ATOM 699 O O . ALA A 1 84 ? 9.188 -4.091 3.318 1.00 96.06 84 ALA A O 1
ATOM 700 N N . LYS A 1 85 ? 9.120 -3.659 1.104 1.00 94.88 85 LYS A N 1
ATOM 701 C CA . LYS A 1 85 ? 9.052 -5.048 0.641 1.00 94.88 85 LYS A CA 1
ATOM 702 C C . LYS A 1 85 ? 10.100 -5.945 1.295 1.00 94.88 85 LYS A C 1
ATOM 704 O O . LYS A 1 85 ? 9.751 -7.014 1.794 1.00 94.88 85 LYS A O 1
ATOM 709 N N . GLU A 1 86 ? 11.346 -5.495 1.373 1.00 94.06 86 GLU A N 1
ATOM 710 C CA . GLU A 1 86 ? 12.463 -6.267 1.923 1.00 94.06 86 GLU A CA 1
ATOM 711 C C . GLU A 1 86 ? 12.248 -6.570 3.410 1.00 94.06 86 GLU A C 1
ATOM 713 O O . GLU A 1 86 ? 12.510 -7.679 3.879 1.00 94.06 86 GLU A O 1
ATOM 718 N N . ASN A 1 87 ? 11.704 -5.605 4.158 1.00 95.12 87 ASN A N 1
ATOM 719 C CA . ASN A 1 87 ? 11.390 -5.783 5.574 1.00 95.12 87 ASN A CA 1
ATOM 720 C C . ASN A 1 87 ? 10.232 -6.769 5.764 1.00 95.12 87 ASN A C 1
ATOM 722 O O . ASN A 1 87 ? 10.295 -7.625 6.650 1.00 95.12 87 ASN A O 1
ATOM 726 N N . MET A 1 88 ? 9.201 -6.696 4.916 1.00 94.31 88 MET A N 1
ATOM 727 C CA . MET A 1 88 ? 8.092 -7.657 4.928 1.00 94.31 88 MET A CA 1
ATOM 728 C C . MET A 1 88 ? 8.582 -9.082 4.637 1.00 94.31 88 MET A C 1
ATOM 730 O O . MET A 1 88 ? 8.212 -10.026 5.339 1.00 94.31 88 MET A O 1
ATOM 734 N N . GLU A 1 89 ? 9.451 -9.252 3.641 1.00 94.31 89 GLU A N 1
ATOM 735 C CA . GLU A 1 89 ? 10.060 -10.542 3.295 1.00 94.31 89 GLU A CA 1
ATOM 736 C C . GLU A 1 89 ? 10.939 -11.081 4.433 1.00 94.31 89 GLU A C 1
ATOM 738 O O . GLU A 1 89 ? 10.781 -12.233 4.847 1.00 94.31 89 GLU A O 1
ATOM 743 N N . ALA A 1 90 ? 11.775 -10.234 5.038 1.00 93.88 90 ALA A N 1
ATOM 744 C CA . ALA A 1 90 ? 12.608 -10.622 6.172 1.00 93.88 90 ALA A CA 1
ATOM 745 C C . ALA A 1 90 ? 11.782 -11.065 7.395 1.00 93.88 90 ALA A C 1
ATOM 747 O O . ALA A 1 90 ? 12.156 -12.020 8.086 1.00 93.88 90 ALA A O 1
ATOM 748 N N . ILE A 1 91 ? 10.655 -10.400 7.679 1.00 91.38 91 ILE A N 1
ATOM 749 C CA . ILE A 1 91 ? 9.741 -10.798 8.762 1.00 91.38 91 ILE A CA 1
ATOM 750 C C . ILE A 1 91 ? 9.123 -12.168 8.460 1.00 91.38 91 ILE A C 1
ATOM 752 O O . ILE A 1 91 ? 9.155 -13.050 9.324 1.00 91.38 91 ILE A O 1
ATOM 756 N N . ARG A 1 92 ? 8.631 -12.383 7.234 1.00 92.69 92 ARG A N 1
ATOM 757 C CA . ARG A 1 92 ? 8.072 -13.673 6.794 1.00 92.69 92 ARG A CA 1
ATOM 758 C C . ARG A 1 92 ? 9.078 -14.808 6.937 1.00 92.69 92 ARG A C 1
ATOM 760 O O . ARG A 1 92 ? 8.739 -15.875 7.449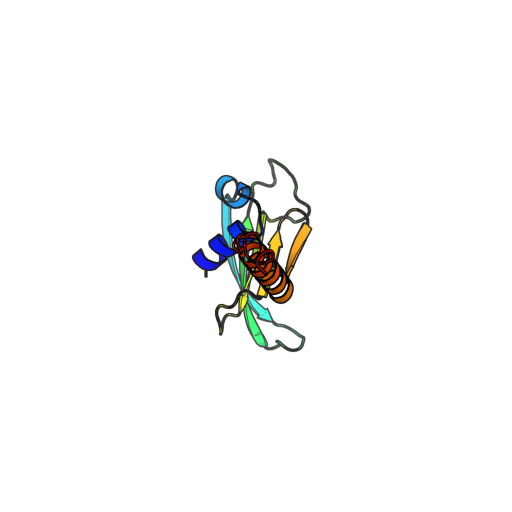 1.00 92.69 92 ARG A O 1
ATOM 767 N N . ASP A 1 93 ? 10.326 -14.584 6.545 1.00 93.06 93 ASP A N 1
ATOM 768 C CA . ASP A 1 93 ? 11.370 -15.602 6.645 1.00 93.06 93 ASP A CA 1
ATOM 769 C C . ASP A 1 93 ? 11.727 -15.928 8.097 1.00 93.06 93 ASP A C 1
ATOM 771 O O . ASP A 1 93 ? 11.898 -17.101 8.450 1.00 93.06 93 ASP A O 1
ATOM 775 N N . LYS A 1 94 ? 11.765 -14.922 8.981 1.00 89.94 94 LYS A N 1
ATOM 776 C CA . LYS A 1 94 ? 11.932 -15.143 10.427 1.00 89.94 94 LYS A CA 1
ATOM 777 C C . LYS A 1 94 ? 10.766 -15.945 11.016 1.00 89.94 94 LYS A C 1
ATOM 779 O O . LYS A 1 94 ? 11.008 -16.852 11.815 1.00 89.94 94 LYS A O 1
ATOM 784 N N . GLN A 1 95 ? 9.525 -15.658 10.618 1.00 87.69 95 GLN A N 1
ATOM 785 C CA . GLN A 1 95 ? 8.338 -16.402 11.060 1.00 87.69 95 GLN A CA 1
ATOM 786 C C . GLN A 1 95 ? 8.368 -17.861 10.583 1.00 87.69 95 GLN A C 1
ATOM 788 O O . GLN A 1 95 ? 8.143 -18.772 11.381 1.00 87.69 95 GLN A O 1
ATOM 793 N N . LYS A 1 96 ? 8.730 -18.108 9.315 1.00 87.31 96 LYS A N 1
ATOM 794 C CA . LYS A 1 96 ? 8.901 -19.468 8.773 1.00 87.31 96 LYS A CA 1
ATOM 795 C C . LYS A 1 96 ? 9.953 -20.261 9.545 1.00 87.31 96 LYS A C 1
ATOM 797 O O . LYS A 1 96 ? 9.690 -21.400 9.922 1.00 87.31 96 LYS A O 1
ATOM 802 N N . LYS A 1 97 ? 11.113 -19.658 9.833 1.00 83.19 97 LYS A N 1
ATOM 803 C CA . LYS A 1 97 ? 12.188 -20.305 10.606 1.00 83.19 97 LYS A CA 1
ATOM 804 C C . LYS A 1 97 ? 11.754 -20.630 12.038 1.00 83.19 97 LYS A C 1
ATOM 806 O O . LYS A 1 97 ? 11.985 -21.747 12.490 1.00 83.19 97 LYS A O 1
ATOM 811 N N . LYS A 1 98 ? 11.073 -19.708 12.732 1.00 76.62 98 LYS A N 1
ATOM 812 C CA . LYS A 1 98 ? 10.516 -19.970 14.075 1.00 76.62 98 LYS A CA 1
ATOM 813 C C . LYS A 1 98 ? 9.508 -21.119 14.065 1.00 76.62 98 LYS A C 1
ATOM 815 O O . LYS A 1 98 ? 9.604 -22.006 14.905 1.00 76.62 98 LYS A O 1
ATOM 820 N N . ASN A 1 99 ? 8.595 -21.129 13.094 1.00 73.00 99 ASN A N 1
ATOM 821 C CA . ASN A 1 99 ? 7.587 -22.180 12.951 1.00 73.00 99 ASN A CA 1
ATOM 822 C C . ASN A 1 99 ? 8.185 -23.534 12.550 1.00 73.00 99 ASN A C 1
ATOM 824 O O . ASN A 1 99 ? 7.612 -24.570 12.866 1.00 73.00 99 ASN A O 1
ATOM 828 N N . PHE A 1 100 ? 9.315 -23.543 11.843 1.00 69.44 100 PHE A N 1
ATOM 829 C CA . PHE A 1 100 ? 10.053 -24.768 11.553 1.00 69.44 100 PHE A CA 1
ATOM 830 C C . PHE A 1 100 ? 10.683 -25.335 12.829 1.00 69.44 100 PHE A C 1
ATOM 832 O O . PHE A 1 100 ? 10.463 -26.497 13.149 1.00 69.44 100 PHE A O 1
ATOM 839 N N . VAL A 1 101 ? 11.387 -24.502 13.602 1.00 64.38 101 VAL A N 1
ATOM 840 C CA . VAL A 1 101 ? 12.039 -24.919 14.855 1.00 64.38 101 VAL A CA 1
ATOM 841 C C . VAL A 1 101 ? 11.019 -25.375 15.902 1.00 64.38 101 VAL A C 1
ATOM 843 O O . VAL A 1 101 ? 11.242 -26.391 16.550 1.00 64.38 101 VAL A O 1
ATOM 846 N N . SER A 1 102 ? 9.873 -24.697 16.037 1.00 62.41 102 SER A N 1
ATOM 847 C CA . SER A 1 102 ? 8.818 -25.110 16.977 1.00 62.41 102 SER A CA 1
ATOM 848 C C . SER A 1 102 ? 8.098 -26.403 16.578 1.00 62.41 102 SER A C 1
ATOM 850 O O . SER A 1 102 ? 7.472 -27.037 17.424 1.00 62.41 102 SER A O 1
ATOM 852 N N . LYS A 1 103 ? 8.189 -26.811 15.305 1.00 59.81 103 LYS A N 1
ATOM 853 C CA . LYS A 1 103 ? 7.617 -28.062 14.788 1.00 59.81 103 LYS A CA 1
ATOM 854 C C . LYS A 1 103 ? 8.585 -29.245 14.819 1.00 59.81 103 LYS A C 1
ATOM 856 O O . LYS A 1 103 ? 8.137 -30.360 14.568 1.00 59.81 103 LYS A O 1
ATOM 861 N N . VAL A 1 104 ? 9.870 -29.046 15.128 1.00 55.38 104 VAL A N 1
ATOM 862 C CA . VAL A 1 104 ? 10.790 -30.162 15.388 1.00 55.38 104 VAL A CA 1
ATOM 863 C C . VAL A 1 104 ? 10.529 -30.659 16.815 1.00 55.38 104 VAL A C 1
ATOM 865 O O . VAL A 1 104 ? 10.811 -29.931 17.768 1.00 55.38 104 VAL A O 1
ATOM 868 N N . PRO A 1 105 ? 9.972 -31.868 17.016 1.00 54.22 105 PRO A N 1
ATOM 869 C CA . PRO A 1 105 ? 9.769 -32.390 18.359 1.00 54.22 105 PRO A CA 1
ATOM 870 C C . PRO A 1 105 ? 11.126 -32.581 19.048 1.00 54.22 105 PRO A C 1
ATOM 872 O O . PRO A 1 105 ? 12.037 -33.179 18.485 1.00 54.22 105 PRO A O 1
ATOM 875 N N . PHE A 1 106 ? 11.236 -32.141 20.305 1.00 51.81 106 PHE A N 1
ATOM 876 C CA . PHE A 1 106 ? 12.436 -32.216 21.160 1.00 51.81 106 PHE A CA 1
ATOM 877 C C . PHE A 1 106 ? 12.980 -33.653 21.389 1.00 51.81 106 PHE A C 1
ATOM 879 O O . PHE A 1 106 ? 13.990 -33.853 22.058 1.00 51.81 106 PHE A O 1
ATOM 886 N N . LYS A 1 107 ? 12.339 -34.685 20.824 1.00 52.03 107 LYS A N 1
ATOM 887 C CA . LYS A 1 107 ? 12.744 -36.096 20.899 1.00 52.03 107 LYS A CA 1
ATOM 888 C C . LYS A 1 107 ? 13.615 -36.517 19.707 1.00 52.03 107 LYS A C 1
ATOM 890 O O . LYS A 1 107 ? 13.230 -37.402 18.949 1.00 52.03 107 LYS A O 1
ATOM 895 N N . SER A 1 108 ? 14.802 -35.937 19.545 1.00 53.91 108 SER A N 1
ATOM 896 C CA . SER A 1 108 ? 15.812 -36.550 18.660 1.00 53.91 108 SER A CA 1
ATOM 897 C C . SER A 1 108 ? 17.268 -36.409 19.106 1.00 53.91 108 SER A C 1
ATOM 899 O O . SER A 1 108 ? 18.154 -36.735 18.326 1.00 53.91 108 SER A O 1
ATOM 901 N N . PHE A 1 109 ? 17.546 -35.986 20.344 1.00 55.25 109 PHE A N 1
ATOM 902 C CA . PHE A 1 109 ? 18.928 -35.847 20.835 1.00 55.25 109 PHE A CA 1
ATOM 903 C C . PHE A 1 109 ? 19.223 -36.585 22.145 1.00 55.25 109 PHE A C 1
ATOM 905 O O . PHE A 1 109 ? 20.057 -36.147 22.922 1.00 55.25 109 PHE A O 1
ATOM 912 N N . LEU A 1 110 ? 18.581 -37.731 22.376 1.00 50.28 110 LEU A N 1
ATOM 913 C CA . LEU A 1 110 ? 19.011 -38.711 23.380 1.00 50.28 110 LEU A CA 1
ATOM 914 C C . LEU A 1 110 ? 18.634 -40.105 22.877 1.00 50.28 110 LEU A C 1
ATOM 916 O O . LEU A 1 110 ? 17.517 -40.561 23.093 1.00 50.28 110 LEU A O 1
ATOM 920 N N . ASN A 1 111 ? 19.541 -40.717 22.115 1.00 47.44 111 ASN A N 1
ATOM 921 C CA . ASN A 1 111 ? 19.702 -42.169 22.005 1.00 47.44 111 ASN A CA 1
ATOM 922 C C . ASN A 1 111 ? 20.975 -42.475 21.204 1.00 47.44 111 ASN A C 1
ATOM 924 O O . ASN A 1 111 ? 20.920 -42.695 19.993 1.00 47.44 111 ASN A O 1
ATOM 928 N N . LYS A 1 112 ? 22.118 -42.466 21.890 1.00 43.50 112 LYS A N 1
ATOM 929 C CA . LYS A 1 112 ? 22.982 -43.636 22.114 1.00 43.50 112 LYS A CA 1
ATOM 930 C C . LYS A 1 112 ? 24.234 -43.213 22.868 1.00 43.50 112 LYS A C 1
ATOM 932 O O . LYS A 1 112 ? 24.807 -42.170 22.495 1.00 43.50 112 LYS A O 1
#

Radius of gyration: 18.56 Å; chains: 1; bounding box: 38×57×39 Å